Protein AF-A0A3S1F6P6-F1 (afdb_monomer_lite)

Structure (mmCIF, N/CA/C/O backbone):
data_AF-A0A3S1F6P6-F1
#
_entry.id   AF-A0A3S1F6P6-F1
#
loop_
_atom_site.group_PDB
_atom_site.id
_atom_site.type_symbol
_atom_site.label_atom_id
_atom_site.label_alt_id
_atom_site.label_comp_id
_atom_site.label_asym_id
_atom_site.label_entity_id
_atom_site.label_seq_id
_atom_site.pdbx_PDB_ins_code
_atom_site.Cartn_x
_atom_site.Cartn_y
_atom_site.Cartn_z
_atom_site.occupancy
_atom_site.B_iso_or_equiv
_atom_site.auth_seq_id
_atom_site.auth_comp_id
_atom_site.auth_asym_id
_atom_site.auth_atom_id
_atom_site.pdbx_PDB_model_num
ATOM 1 N N . MET A 1 1 ? -16.290 -22.700 -8.571 1.00 63.09 1 MET A N 1
ATOM 2 C CA . MET A 1 1 ? -15.246 -22.260 -9.526 1.00 63.09 1 MET A CA 1
ATOM 3 C C . MET A 1 1 ? -14.494 -23.485 -10.019 1.00 63.09 1 MET A C 1
ATOM 5 O O . MET A 1 1 ? -14.121 -24.302 -9.186 1.00 63.09 1 MET A O 1
ATOM 9 N N . SER A 1 2 ? -14.316 -23.671 -11.329 1.00 88.12 2 SER A N 1
ATOM 10 C CA . SER A 1 2 ? -13.495 -24.779 -11.836 1.00 88.12 2 SER A CA 1
ATOM 11 C C . SER A 1 2 ? -12.041 -24.575 -11.389 1.00 88.12 2 SER A C 1
ATOM 13 O O . SER A 1 2 ? -11.556 -23.444 -11.369 1.00 88.12 2 SER A O 1
ATOM 15 N N . ARG A 1 3 ? -11.333 -25.652 -11.013 1.00 86.56 3 ARG A N 1
ATOM 16 C CA . ARG A 1 3 ? -9.916 -25.572 -10.591 1.00 86.56 3 ARG A CA 1
ATOM 17 C C . ARG A 1 3 ? -9.056 -24.851 -11.635 1.00 86.56 3 ARG A C 1
ATOM 19 O O . ARG A 1 3 ? -8.185 -24.072 -11.280 1.00 86.56 3 ARG A O 1
ATOM 26 N N . ALA A 1 4 ? -9.359 -25.047 -12.919 1.00 88.25 4 ALA A N 1
ATOM 27 C CA . ALA A 1 4 ? -8.704 -24.353 -14.025 1.00 88.25 4 ALA A CA 1
ATOM 28 C C . ALA A 1 4 ? -8.835 -22.820 -13.938 1.00 88.25 4 ALA A C 1
ATOM 30 O O . ALA A 1 4 ? -7.847 -22.117 -14.112 1.00 88.25 4 ALA A O 1
ATOM 31 N N . LEU A 1 5 ? -10.020 -22.296 -13.604 1.00 90.56 5 LEU A N 1
ATOM 32 C CA . LEU A 1 5 ? -10.237 -20.852 -13.476 1.00 90.56 5 LEU A CA 1
ATOM 33 C C . LEU A 1 5 ? -9.450 -20.248 -12.302 1.00 90.56 5 LEU A C 1
ATOM 35 O O . LEU A 1 5 ? -8.961 -19.128 -12.407 1.00 90.56 5 LEU A O 1
ATOM 39 N N . GLN A 1 6 ? -9.288 -20.996 -11.206 1.00 90.25 6 GLN A N 1
ATOM 40 C CA . GLN A 1 6 ? -8.469 -20.562 -10.068 1.00 90.25 6 GLN A CA 1
ATOM 41 C C . GLN A 1 6 ? -6.996 -20.434 -10.463 1.00 90.25 6 GLN A C 1
ATOM 43 O O . GLN A 1 6 ? -6.376 -19.414 -10.177 1.00 90.25 6 GLN A O 1
ATOM 48 N N . TRP A 1 7 ? -6.452 -21.427 -11.170 1.00 93.12 7 TRP A N 1
ATOM 49 C CA . TRP A 1 7 ? -5.071 -21.379 -11.655 1.00 93.12 7 TRP A CA 1
ATOM 50 C C . TRP A 1 7 ? -4.838 -20.238 -12.642 1.00 93.12 7 TRP A C 1
ATOM 52 O O . TRP A 1 7 ? -3.839 -19.535 -12.523 1.00 93.12 7 TRP A O 1
ATOM 62 N N . ILE A 1 8 ? -5.779 -20.000 -13.561 1.00 92.62 8 ILE A N 1
ATOM 63 C CA . ILE A 1 8 ? -5.708 -18.864 -14.489 1.00 92.62 8 ILE A CA 1
ATOM 64 C C . ILE A 1 8 ? -5.668 -17.544 -13.712 1.00 92.62 8 ILE A C 1
ATOM 66 O O . ILE A 1 8 ? -4.802 -16.713 -13.972 1.00 92.62 8 ILE A O 1
ATOM 70 N N . ALA A 1 9 ? -6.552 -17.364 -12.727 1.00 90.62 9 ALA A N 1
ATOM 71 C CA . ALA A 1 9 ? -6.571 -16.155 -11.907 1.00 90.62 9 ALA A CA 1
ATOM 72 C C . ALA A 1 9 ? -5.247 -15.948 -11.153 1.00 90.62 9 ALA A C 1
ATOM 74 O O . ALA A 1 9 ? -4.711 -14.842 -11.159 1.00 90.62 9 ALA A O 1
ATOM 75 N N . ILE A 1 10 ? -4.687 -17.008 -10.560 1.00 91.56 10 ILE A N 1
ATOM 76 C CA . ILE A 1 10 ? -3.396 -16.951 -9.856 1.00 91.56 10 ILE A CA 1
ATOM 77 C C . ILE A 1 10 ? -2.276 -16.520 -10.807 1.00 91.56 10 ILE A C 1
ATOM 79 O O . ILE A 1 10 ? -1.500 -15.629 -10.468 1.00 91.56 10 ILE A O 1
ATOM 83 N N . VAL A 1 11 ? -2.206 -17.113 -12.001 1.00 93.50 11 VAL A N 1
ATOM 84 C CA . VAL A 1 11 ? -1.178 -16.780 -13.000 1.00 93.50 11 VAL A CA 1
ATOM 85 C C . VAL A 1 11 ? -1.300 -15.326 -13.454 1.00 93.50 11 VAL A C 1
ATOM 87 O O . VAL A 1 11 ? -0.291 -14.630 -13.531 1.00 93.50 11 VAL A O 1
ATOM 90 N N . VAL A 1 12 ? -2.519 -14.841 -13.702 1.00 90.75 12 VAL A N 1
ATOM 91 C CA . VAL A 1 12 ? -2.756 -13.446 -14.104 1.00 90.75 12 VAL A CA 1
ATOM 92 C C . VAL A 1 12 ? -2.342 -12.474 -12.998 1.00 90.75 12 VAL A C 1
ATOM 94 O O . VAL A 1 12 ? -1.645 -11.500 -13.274 1.00 90.75 12 VAL A O 1
ATOM 97 N N . VAL A 1 13 ? -2.711 -12.746 -11.743 1.00 88.25 13 VAL A N 1
ATOM 98 C CA . VAL A 1 13 ? -2.319 -11.905 -10.599 1.00 88.25 13 VAL A CA 1
ATOM 99 C C . VAL A 1 13 ? -0.802 -11.897 -10.421 1.00 88.25 13 VAL A C 1
ATOM 101 O O . VAL A 1 13 ? -0.219 -10.830 -10.242 1.00 88.25 13 VAL A O 1
ATOM 104 N N . ALA A 1 14 ? -0.152 -13.058 -10.521 1.00 88.19 14 ALA A N 1
ATOM 105 C CA . ALA A 1 14 ? 1.301 -13.154 -10.429 1.00 88.19 14 ALA A CA 1
ATOM 106 C C . ALA A 1 14 ? 1.997 -12.379 -11.560 1.00 88.19 14 ALA A C 1
ATOM 108 O O . ALA A 1 14 ? 2.951 -11.648 -11.303 1.00 88.19 14 ALA A O 1
ATOM 109 N N . ALA A 1 15 ? 1.496 -12.476 -12.794 1.00 86.50 15 ALA A N 1
ATOM 110 C CA . ALA A 1 15 ? 2.031 -11.725 -13.927 1.00 86.50 15 ALA A CA 1
ATOM 111 C C . ALA A 1 15 ? 1.905 -10.205 -13.721 1.00 86.50 15 ALA A C 1
ATOM 113 O O . ALA A 1 15 ? 2.868 -9.475 -13.947 1.00 86.50 15 ALA A O 1
ATOM 114 N N . LEU A 1 16 ? 0.754 -9.731 -13.232 1.00 84.06 16 LEU A N 1
ATOM 115 C CA . LEU A 1 16 ? 0.531 -8.313 -12.924 1.00 84.06 16 LEU A CA 1
ATOM 116 C C . LEU A 1 16 ? 1.411 -7.818 -11.766 1.00 84.06 16 LEU A C 1
ATOM 118 O 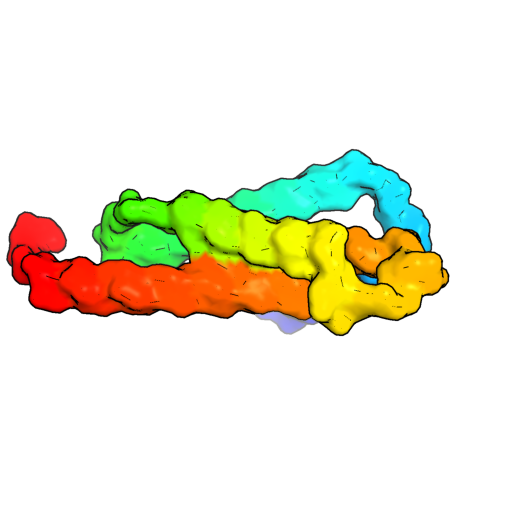O . LEU A 1 16 ? 1.903 -6.696 -11.821 1.00 84.06 16 LEU A O 1
ATOM 122 N N . ALA A 1 17 ? 1.646 -8.650 -10.748 1.00 82.56 17 ALA A N 1
ATOM 123 C CA . ALA A 1 17 ? 2.509 -8.314 -9.615 1.00 82.56 17 ALA A CA 1
ATOM 124 C C . ALA A 1 17 ? 3.998 -8.245 -9.992 1.00 82.56 17 ALA A C 1
ATOM 126 O O . ALA A 1 17 ? 4.754 -7.504 -9.366 1.00 82.56 17 ALA A O 1
ATOM 127 N N . LEU A 1 18 ? 4.421 -9.008 -11.004 1.00 83.12 18 LEU A N 1
ATOM 128 C CA . LEU A 1 18 ? 5.797 -9.006 -11.507 1.00 83.12 18 LEU A CA 1
ATOM 129 C C . LEU A 1 18 ? 6.050 -7.929 -12.570 1.00 83.12 18 LEU A C 1
ATOM 131 O O . LEU A 1 18 ? 7.201 -7.555 -12.789 1.00 83.12 18 LEU A O 1
ATOM 135 N N . LEU A 1 19 ? 4.990 -7.404 -13.192 1.00 79.38 19 LEU A N 1
ATOM 136 C CA . LEU A 1 19 ? 5.051 -6.362 -14.220 1.00 79.38 19 LEU A CA 1
ATOM 137 C C . LEU A 1 19 ? 5.926 -5.143 -13.841 1.00 79.38 19 LEU A C 1
ATOM 139 O O . LEU A 1 19 ? 6.698 -4.709 -14.694 1.00 79.38 19 LEU A O 1
ATOM 143 N N . PRO A 1 20 ? 5.896 -4.619 -12.595 1.00 75.44 20 PRO A N 1
ATOM 144 C CA . PRO A 1 20 ? 6.723 -3.480 -12.189 1.00 75.44 20 PRO A CA 1
ATOM 145 C C . PRO A 1 20 ? 8.235 -3.742 -12.198 1.00 75.44 20 PRO A C 1
ATOM 147 O O . PRO A 1 20 ? 9.007 -2.789 -12.198 1.00 75.44 20 PRO A O 1
ATOM 150 N N . PHE A 1 21 ? 8.667 -5.007 -12.195 1.00 75.56 21 PHE A N 1
ATOM 151 C CA . PHE A 1 21 ? 10.085 -5.381 -12.156 1.00 75.56 21 PHE A CA 1
ATOM 152 C C . PHE A 1 21 ? 10.698 -5.593 -13.546 1.00 75.56 21 PHE A C 1
ATOM 154 O O . PHE A 1 21 ? 11.903 -5.825 -13.652 1.00 75.56 21 PHE A O 1
ATOM 161 N N . LEU A 1 22 ? 9.898 -5.550 -14.619 1.00 74.62 22 LEU A N 1
ATOM 162 C CA . LEU A 1 22 ? 10.401 -5.742 -15.977 1.00 74.62 22 LEU A CA 1
ATOM 163 C C . LEU A 1 22 ? 11.058 -4.454 -16.513 1.00 74.62 22 LEU A C 1
ATOM 165 O O . LEU A 1 22 ? 10.380 -3.433 -16.660 1.00 74.62 22 LEU A O 1
ATOM 169 N N . PRO A 1 23 ? 12.359 -4.486 -16.866 1.00 66.44 23 PRO A N 1
ATOM 170 C CA . PRO A 1 23 ? 13.046 -3.324 -17.417 1.00 66.44 23 PRO A CA 1
ATOM 171 C C . PRO A 1 23 ? 12.447 -2.956 -18.780 1.00 66.44 23 PRO A C 1
ATOM 173 O O . PRO A 1 23 ? 12.320 -3.803 -19.661 1.00 66.44 23 PRO A O 1
ATOM 176 N N . GLY A 1 24 ? 12.070 -1.689 -18.963 1.00 65.81 24 GLY A N 1
ATOM 177 C CA . GLY A 1 24 ? 11.454 -1.219 -20.210 1.00 65.81 24 GLY A CA 1
ATOM 178 C C . GLY A 1 24 ? 9.953 -1.508 -20.345 1.00 65.81 24 GLY A C 1
ATOM 179 O O . GLY A 1 24 ? 9.374 -1.148 -21.364 1.00 65.81 24 GLY A O 1
ATOM 180 N N . ALA A 1 25 ? 9.287 -2.051 -19.316 1.00 60.47 25 ALA A N 1
ATOM 181 C CA . ALA A 1 25 ? 7.816 -2.100 -19.242 1.00 60.47 25 ALA A CA 1
ATOM 182 C C . ALA A 1 25 ? 7.160 -0.703 -19.111 1.00 60.47 25 ALA A C 1
ATOM 184 O O . ALA A 1 25 ? 5.941 -0.575 -19.003 1.00 60.47 25 ALA A O 1
ATOM 185 N N . VAL A 1 26 ? 7.983 0.349 -19.090 1.00 55.56 26 VAL A N 1
ATOM 186 C CA . VAL A 1 26 ? 7.626 1.731 -18.794 1.00 55.56 26 VAL A CA 1
ATOM 187 C C . VAL A 1 26 ? 7.195 2.443 -20.073 1.00 55.56 26 VAL A C 1
ATOM 189 O O . VAL A 1 26 ? 7.946 3.216 -20.661 1.00 55.56 26 VAL A O 1
ATOM 192 N N . ASP A 1 27 ? 5.950 2.218 -20.474 1.00 63.69 27 ASP A N 1
ATOM 193 C CA . ASP A 1 27 ? 5.167 3.309 -21.045 1.00 63.69 27 ASP A CA 1
ATOM 194 C C . ASP A 1 27 ? 4.410 3.943 -19.869 1.00 63.69 27 ASP A C 1
ATOM 196 O O . ASP A 1 27 ? 3.532 3.313 -19.267 1.00 63.69 27 ASP A O 1
ATOM 200 N N . ALA A 1 28 ? 4.837 5.141 -19.448 1.00 65.50 28 ALA A N 1
ATOM 201 C CA . ALA A 1 28 ? 4.470 5.741 -18.157 1.00 65.50 28 ALA A CA 1
ATOM 202 C C . ALA A 1 28 ? 2.949 5.804 -17.929 1.00 65.50 28 ALA A C 1
ATOM 204 O O . ALA A 1 28 ? 2.477 5.723 -16.795 1.00 65.50 28 ALA A O 1
ATOM 205 N N . TYR A 1 29 ? 2.174 5.889 -19.012 1.00 78.88 29 TYR A N 1
ATOM 206 C CA . TYR A 1 29 ? 0.723 5.980 -18.961 1.00 78.88 29 TYR A CA 1
ATOM 207 C C . TYR A 1 29 ? 0.049 4.734 -18.369 1.00 78.88 29 TYR A C 1
ATOM 209 O O . TYR A 1 29 ? -0.667 4.842 -17.373 1.00 78.88 29 TYR A O 1
ATOM 217 N N . TYR A 1 30 ? 0.267 3.551 -18.956 1.00 79.12 30 TYR A N 1
ATOM 218 C CA . TYR A 1 30 ? -0.442 2.336 -18.534 1.00 79.12 30 TYR A CA 1
ATOM 219 C C . TYR A 1 30 ? -0.023 1.891 -17.140 1.00 79.12 30 TYR A C 1
ATOM 221 O O . TYR A 1 30 ? -0.860 1.423 -16.369 1.00 79.12 30 TYR A O 1
ATOM 229 N N . PHE A 1 31 ? 1.252 2.086 -16.799 1.00 77.31 31 PHE A N 1
ATOM 230 C CA . PHE A 1 31 ? 1.740 1.810 -15.458 1.00 77.31 31 PHE A CA 1
ATOM 231 C C . PHE A 1 31 ? 1.033 2.697 -14.426 1.00 77.31 31 PHE A C 1
ATOM 233 O O . PHE A 1 31 ? 0.438 2.179 -13.481 1.00 77.31 31 PHE A O 1
ATOM 240 N N . SER A 1 32 ? 1.053 4.025 -14.606 1.00 78.75 32 SER A N 1
ATOM 241 C CA . SER A 1 32 ? 0.394 4.943 -13.670 1.00 78.75 32 SER A CA 1
ATOM 242 C C . SER A 1 32 ? -1.111 4.693 -13.605 1.00 78.75 32 SER A C 1
ATOM 244 O O . SER A 1 32 ? -1.688 4.708 -12.519 1.00 78.75 32 SER A O 1
ATOM 246 N N . PHE A 1 33 ? -1.741 4.393 -14.742 1.00 86.12 33 PHE A N 1
ATOM 247 C CA . PHE A 1 33 ? -3.149 4.023 -14.795 1.00 86.12 33 PHE A CA 1
ATOM 248 C C . PHE A 1 33 ? -3.443 2.779 -13.945 1.00 86.12 33 PHE A C 1
ATOM 250 O O . PHE A 1 33 ? -4.289 2.838 -13.053 1.00 86.12 33 PHE A O 1
ATOM 257 N N . LEU A 1 34 ? -2.720 1.676 -14.165 1.00 85.00 34 LEU A N 1
ATOM 258 C CA . LEU A 1 34 ? -2.896 0.444 -13.393 1.00 85.00 34 LEU A CA 1
ATOM 259 C C . LEU A 1 34 ? -2.570 0.646 -11.911 1.00 85.00 34 LEU A C 1
ATOM 261 O O . LEU A 1 34 ? -3.300 0.142 -11.060 1.00 85.00 34 LEU A O 1
ATOM 265 N N . PHE A 1 35 ? -1.535 1.423 -11.590 1.00 83.88 35 PHE A N 1
ATOM 266 C CA . PHE A 1 35 ? -1.198 1.780 -10.215 1.00 83.88 35 PHE A CA 1
ATOM 267 C C . PHE A 1 35 ? -2.378 2.455 -9.509 1.00 83.88 35 PHE A C 1
ATOM 269 O O . PHE A 1 35 ? -2.777 2.009 -8.433 1.00 83.88 35 PHE A O 1
ATOM 276 N N . PHE A 1 36 ? -2.998 3.466 -10.128 1.00 87.81 36 PHE A N 1
ATOM 277 C CA . PHE A 1 36 ? -4.180 4.113 -9.556 1.00 87.81 36 PHE A CA 1
ATOM 278 C C . PHE A 1 36 ? -5.380 3.169 -9.473 1.00 87.81 36 PHE A C 1
ATOM 280 O O . PHE A 1 36 ? -6.077 3.178 -8.461 1.00 87.81 36 PHE A O 1
ATOM 287 N N . VAL A 1 37 ? -5.606 2.322 -10.482 1.00 91.50 37 VAL A N 1
ATOM 288 C CA . VAL A 1 37 ? -6.678 1.313 -10.448 1.00 91.50 37 VAL A CA 1
ATOM 289 C C . VAL A 1 37 ? -6.514 0.386 -9.242 1.00 91.50 37 VAL A C 1
ATOM 291 O O . VAL A 1 37 ? -7.462 0.210 -8.476 1.00 91.50 37 VAL A O 1
ATOM 294 N N . PHE A 1 38 ? -5.321 -0.175 -9.028 1.00 89.19 38 PHE A N 1
ATOM 295 C CA . PHE A 1 38 ? -5.066 -1.064 -7.893 1.00 89.19 38 PHE A CA 1
ATOM 296 C C . PHE A 1 38 ? -5.104 -0.328 -6.555 1.00 89.19 38 PHE A C 1
ATOM 298 O O . PHE A 1 38 ? -5.653 -0.859 -5.591 1.00 89.19 38 PHE A O 1
ATOM 305 N N . LEU A 1 39 ? -4.597 0.902 -6.496 1.00 89.56 39 LEU A N 1
ATOM 306 C CA . LEU A 1 39 ? -4.675 1.754 -5.311 1.00 89.56 39 LEU A CA 1
ATOM 307 C C . LEU A 1 39 ? -6.134 1.994 -4.906 1.00 89.56 39 LEU A C 1
ATOM 309 O O . LEU A 1 39 ? -6.504 1.717 -3.765 1.00 89.56 39 LEU A O 1
ATOM 313 N N . TYR A 1 40 ? -6.991 2.422 -5.837 1.00 91.75 40 TYR A N 1
ATOM 314 C CA . TYR A 1 40 ? -8.415 2.617 -5.558 1.00 91.75 40 TYR A CA 1
ATOM 315 C C . TYR A 1 40 ? -9.136 1.305 -5.247 1.00 91.75 40 TYR A C 1
ATOM 317 O O . TYR A 1 40 ? -10.014 1.295 -4.385 1.00 91.75 40 TYR A O 1
ATOM 325 N N . ALA A 1 41 ? -8.756 0.191 -5.880 1.00 93.06 41 ALA A N 1
ATOM 326 C CA . ALA A 1 41 ? -9.298 -1.122 -5.544 1.00 93.06 41 ALA A CA 1
ATOM 327 C C . ALA A 1 41 ? -8.970 -1.510 -4.093 1.00 93.06 41 ALA A C 1
ATOM 329 O O . ALA A 1 41 ? -9.867 -1.920 -3.357 1.00 93.06 41 ALA A O 1
ATOM 330 N N . ILE A 1 42 ? -7.721 -1.319 -3.652 1.00 90.62 42 ILE A N 1
ATOM 331 C CA . ILE A 1 42 ? -7.300 -1.552 -2.262 1.00 90.62 42 ILE A CA 1
ATOM 332 C C . ILE A 1 42 ? -8.078 -0.638 -1.312 1.00 90.62 42 ILE A C 1
ATOM 334 O O . ILE A 1 42 ? -8.599 -1.115 -0.304 1.00 90.62 42 ILE A O 1
ATOM 338 N N . MET A 1 43 ? -8.222 0.650 -1.640 1.00 90.25 43 MET A N 1
ATOM 339 C CA . MET A 1 43 ? -8.994 1.581 -0.812 1.00 90.25 43 MET A CA 1
ATOM 340 C C . MET A 1 43 ? -10.467 1.167 -0.707 1.00 90.25 43 MET A C 1
ATOM 342 O O . MET A 1 43 ? -11.007 1.119 0.399 1.00 90.25 43 MET A O 1
ATOM 346 N N . ALA A 1 44 ? -11.095 0.783 -1.820 1.00 91.31 44 ALA A N 1
ATOM 347 C CA . ALA A 1 44 ? -12.468 0.284 -1.841 1.00 91.31 44 ALA A CA 1
ATOM 348 C C . ALA A 1 44 ? -12.631 -0.997 -1.007 1.00 91.31 44 ALA A C 1
ATOM 350 O O . ALA A 1 44 ? -13.591 -1.112 -0.246 1.00 91.31 44 ALA A O 1
ATOM 351 N N . GLN A 1 45 ? -11.684 -1.940 -1.090 1.00 91.44 45 GLN A N 1
ATOM 352 C CA . GLN A 1 45 ? -11.713 -3.144 -0.254 1.00 91.44 45 GLN A CA 1
ATOM 353 C C . GLN A 1 45 ? -11.506 -2.814 1.225 1.00 91.44 45 GLN A C 1
ATOM 355 O O . GLN A 1 45 ? -12.236 -3.334 2.064 1.00 91.44 45 GLN A O 1
ATOM 360 N N . SER A 1 46 ? -10.579 -1.910 1.556 1.00 89.31 46 SER A N 1
ATOM 361 C CA . SER A 1 46 ? -10.375 -1.472 2.941 1.00 89.31 46 SER A CA 1
ATOM 362 C C . SER A 1 46 ? -11.649 -0.855 3.531 1.00 89.31 46 SER A C 1
ATOM 364 O O . SER A 1 46 ? -12.013 -1.152 4.666 1.00 89.31 46 SER A O 1
ATOM 366 N N . TRP A 1 47 ? -12.386 -0.075 2.733 1.00 87.31 47 TRP A N 1
ATOM 367 C CA . TRP A 1 47 ? -13.670 0.493 3.131 1.00 87.31 47 TRP A CA 1
ATOM 368 C C . TRP A 1 47 ? -14.762 -0.567 3.289 1.00 87.31 47 TRP A C 1
ATOM 370 O O . TRP A 1 47 ? -15.509 -0.526 4.263 1.00 87.31 47 TRP A O 1
ATOM 380 N N . ASN A 1 48 ? -14.825 -1.554 2.393 1.00 89.62 48 ASN A N 1
ATOM 381 C CA . ASN A 1 48 ? -15.760 -2.673 2.520 1.00 89.62 48 ASN A CA 1
ATOM 382 C C . ASN A 1 48 ? -15.517 -3.467 3.819 1.00 89.62 48 ASN A C 1
ATOM 384 O O . ASN A 1 48 ? -16.458 -3.828 4.519 1.00 89.62 48 ASN A O 1
ATOM 388 N N . LEU A 1 49 ? -14.253 -3.675 4.197 1.00 87.44 49 LEU A N 1
ATOM 389 C CA . LEU A 1 49 ? -13.903 -4.331 5.458 1.00 87.44 49 LEU A CA 1
ATOM 390 C C . LEU A 1 49 ? -14.334 -3.511 6.683 1.00 87.44 49 LEU A C 1
ATOM 392 O O . LEU A 1 49 ? -14.949 -4.057 7.595 1.00 87.44 49 LEU A O 1
ATOM 396 N N . VAL A 1 50 ? -14.048 -2.208 6.699 1.00 86.06 50 VAL A N 1
ATOM 397 C CA . VAL A 1 50 ? -14.317 -1.348 7.865 1.00 86.06 50 VAL A CA 1
ATOM 398 C C . VAL A 1 50 ? -15.802 -1.003 8.001 1.00 86.06 50 VAL A C 1
ATOM 400 O O . VAL A 1 50 ? -16.390 -1.228 9.058 1.00 86.06 50 VAL A O 1
ATOM 403 N N . ALA A 1 51 ? -16.415 -0.471 6.944 1.00 84.56 51 ALA A N 1
ATOM 404 C CA . ALA A 1 51 ? -17.794 0.008 6.979 1.00 84.56 51 ALA A CA 1
ATOM 405 C C . ALA A 1 51 ? -18.811 -1.069 6.600 1.00 84.56 51 ALA A C 1
ATOM 407 O O . ALA A 1 51 ? -19.900 -1.097 7.163 1.00 84.56 51 ALA A O 1
ATOM 408 N N . GLY A 1 52 ? -18.467 -1.960 5.666 1.00 85.31 52 GLY A N 1
ATOM 409 C CA . GLY A 1 52 ? -19.354 -3.045 5.245 1.00 85.31 52 GLY A CA 1
ATOM 410 C C . GLY A 1 52 ? -19.463 -4.136 6.308 1.00 85.31 52 GLY A C 1
ATOM 411 O O . GLY A 1 52 ? -20.540 -4.369 6.846 1.00 85.31 52 GLY A O 1
ATOM 412 N N . TYR A 1 53 ? -18.344 -4.788 6.637 1.00 83.00 53 TYR A N 1
ATOM 413 C CA . TYR A 1 53 ? -18.328 -5.880 7.620 1.00 83.00 53 TYR A CA 1
ATOM 414 C C . TYR A 1 53 ? -18.251 -5.395 9.071 1.00 83.00 53 TYR A C 1
ATOM 416 O O . TYR A 1 53 ? -18.873 -5.993 9.945 1.00 83.00 53 TYR A O 1
ATOM 424 N N . GLY A 1 54 ? -17.485 -4.336 9.341 1.00 80.00 54 GLY A N 1
ATOM 425 C CA . GLY A 1 54 ? -17.314 -3.799 10.694 1.00 80.00 54 GLY A CA 1
ATOM 426 C C . GLY A 1 54 ? -18.403 -2.820 11.140 1.00 80.00 54 GLY A C 1
ATOM 427 O O . GLY A 1 54 ? -18.467 -2.502 12.326 1.00 80.00 54 GLY A O 1
ATOM 428 N N . GLY A 1 55 ? -19.234 -2.313 10.220 1.00 80.88 55 GLY A N 1
ATOM 429 C CA . GLY A 1 55 ? -20.259 -1.304 10.517 1.00 80.88 55 GLY A CA 1
ATOM 430 C C . GLY A 1 55 ? -19.708 0.027 11.051 1.00 80.88 55 GLY A C 1
ATOM 431 O O . GLY A 1 55 ? -20.468 0.838 11.569 1.00 80.88 55 GLY A O 1
ATOM 432 N N . GLN A 1 56 ? -18.393 0.258 10.964 1.00 81.75 56 GLN A N 1
ATOM 433 C CA . GLN A 1 56 ? -17.736 1.433 11.534 1.00 81.75 56 GLN A CA 1
ATOM 434 C C . GLN A 1 56 ? -17.733 2.603 10.542 1.00 81.75 56 GLN A C 1
ATOM 436 O O . GLN A 1 56 ? -17.494 2.434 9.344 1.00 81.75 56 GLN A O 1
ATOM 441 N N . ILE A 1 57 ? -17.917 3.820 11.051 1.00 74.50 57 ILE A N 1
ATOM 442 C CA . ILE A 1 57 ? -17.745 5.054 10.273 1.00 74.50 57 ILE A CA 1
ATOM 443 C C . ILE A 1 57 ? -16.235 5.319 10.105 1.00 74.50 57 ILE A C 1
ATOM 445 O O . ILE A 1 57 ? -15.477 5.186 11.065 1.00 74.50 57 ILE A O 1
ATOM 449 N N . SER A 1 58 ? -15.758 5.696 8.903 1.00 72.44 58 SER A N 1
ATOM 450 C CA . SER A 1 58 ? -14.336 6.069 8.733 1.00 72.44 58 SER A CA 1
ATOM 451 C C . SER A 1 58 ? -14.051 7.361 9.482 1.00 72.44 58 SER A C 1
ATOM 453 O O . SER A 1 58 ? -14.564 8.418 9.122 1.00 72.44 58 SER A O 1
ATOM 455 N N . LEU A 1 59 ? -13.169 7.282 10.475 1.00 69.31 59 LEU A N 1
ATOM 456 C CA . LEU A 1 59 ? -12.707 8.430 11.257 1.00 69.31 59 LEU A CA 1
ATOM 457 C C . LEU A 1 59 ? -11.382 9.023 10.745 1.00 69.31 59 LEU A C 1
ATOM 459 O O . LEU A 1 59 ? -10.809 9.888 11.400 1.00 69.31 59 LEU A O 1
ATOM 463 N N . GLY A 1 60 ? -10.870 8.575 9.592 1.00 77.50 60 GLY A N 1
ATOM 464 C CA . GLY A 1 60 ? -9.603 9.098 9.059 1.00 77.50 60 GLY A CA 1
ATOM 465 C C . GLY A 1 60 ? -8.734 8.116 8.278 1.00 77.50 60 GLY A C 1
ATOM 466 O O . GLY A 1 60 ? -7.520 8.299 8.233 1.00 77.50 60 GLY A O 1
ATOM 467 N N . SER A 1 61 ? -9.308 7.091 7.635 1.00 84.25 61 SER A N 1
ATOM 468 C CA . SER A 1 61 ? -8.543 6.113 6.831 1.00 84.25 61 SER A CA 1
ATOM 469 C C . SER A 1 61 ? -7.614 6.764 5.789 1.00 84.25 61 SER A C 1
ATOM 471 O O . SER A 1 61 ? -6.503 6.292 5.559 1.00 84.25 61 SER A O 1
ATOM 473 N N . HIS A 1 62 ? -8.028 7.899 5.220 1.00 86.88 62 HIS A N 1
ATOM 474 C CA . HIS A 1 62 ? -7.243 8.685 4.265 1.00 86.88 62 HIS A CA 1
ATOM 475 C C . HIS A 1 62 ? -5.964 9.286 4.869 1.00 86.88 62 HIS A C 1
ATOM 477 O O . HIS A 1 62 ? -4.953 9.378 4.176 1.00 86.88 62 HIS A O 1
ATOM 483 N N . ALA A 1 63 ? -5.974 9.661 6.154 1.00 89.25 63 ALA A N 1
ATOM 484 C CA . ALA A 1 63 ? -4.797 10.214 6.824 1.00 89.25 63 ALA A CA 1
ATOM 485 C C . ALA A 1 63 ? -3.706 9.147 7.001 1.00 89.25 63 ALA A C 1
ATOM 487 O O . ALA A 1 63 ? -2.535 9.408 6.732 1.00 89.25 63 ALA A O 1
ATOM 488 N N . PHE A 1 64 ? -4.093 7.922 7.374 1.00 90.69 64 PHE A N 1
ATOM 489 C CA . PHE A 1 64 ? -3.166 6.791 7.487 1.00 90.69 64 PHE A CA 1
ATOM 490 C C . PHE A 1 64 ? -2.605 6.368 6.128 1.00 90.69 64 PHE A C 1
ATOM 492 O O . PHE A 1 64 ? -1.409 6.103 6.013 1.00 90.69 64 PHE A O 1
ATOM 499 N N . PHE A 1 65 ? -3.444 6.373 5.087 1.00 90.81 65 PHE A N 1
ATOM 500 C CA . PHE A 1 65 ? -2.985 6.166 3.715 1.00 90.81 65 PHE A CA 1
ATOM 501 C C . PHE A 1 65 ? -1.930 7.211 3.307 1.00 90.81 65 PHE A C 1
ATOM 503 O O . PHE A 1 65 ? -0.846 6.848 2.851 1.00 90.81 65 PHE A O 1
ATOM 510 N N . GLY A 1 66 ? -2.207 8.498 3.543 1.00 91.69 66 GLY A N 1
ATOM 511 C CA . GLY A 1 66 ? -1.270 9.586 3.252 1.00 91.69 66 GLY A CA 1
ATOM 512 C C . GLY A 1 66 ? 0.048 9.470 4.021 1.00 91.69 66 GLY A C 1
ATOM 513 O O . GLY A 1 66 ? 1.112 9.675 3.441 1.00 91.69 66 GLY A O 1
ATOM 514 N N . LEU A 1 67 ? -0.003 9.079 5.296 1.00 94.88 67 LEU A N 1
ATOM 515 C CA . LEU A 1 67 ? 1.181 8.873 6.134 1.00 94.88 67 LEU A CA 1
ATOM 516 C C . LEU A 1 67 ? 2.085 7.752 5.595 1.00 94.88 67 LEU A C 1
ATOM 518 O O . LEU A 1 67 ? 3.302 7.929 5.520 1.00 94.88 67 LEU A O 1
ATOM 522 N N . GLY A 1 68 ? 1.513 6.627 5.161 1.00 93.19 68 GLY A N 1
ATOM 523 C CA . GLY A 1 68 ? 2.288 5.549 4.538 1.00 93.19 68 GLY A CA 1
ATOM 524 C C . GLY A 1 68 ? 2.872 5.948 3.179 1.00 93.19 68 GLY A C 1
ATOM 525 O O . GLY A 1 68 ? 4.035 5.648 2.893 1.00 93.19 68 GLY A O 1
ATOM 526 N N . ALA A 1 69 ? 2.107 6.688 2.369 1.00 91.00 69 ALA A N 1
ATOM 527 C CA . ALA A 1 69 ? 2.563 7.201 1.077 1.00 91.00 69 ALA A CA 1
ATOM 528 C C . ALA A 1 69 ? 3.731 8.192 1.228 1.00 91.00 69 ALA A C 1
ATOM 530 O O . ALA A 1 69 ? 4.748 8.044 0.553 1.00 91.00 69 ALA A O 1
ATOM 531 N N . TYR A 1 70 ? 3.633 9.148 2.157 1.00 91.75 70 TYR A N 1
ATOM 532 C CA . TYR A 1 70 ? 4.723 10.084 2.457 1.00 91.75 70 TYR A CA 1
ATOM 533 C C . TYR A 1 70 ? 5.954 9.379 3.019 1.00 91.75 70 TYR A C 1
ATOM 535 O O . TYR A 1 70 ? 7.070 9.703 2.625 1.00 91.75 70 TYR A O 1
ATOM 543 N N . THR A 1 71 ? 5.761 8.399 3.905 1.00 92.81 71 THR A N 1
ATOM 544 C CA . THR A 1 71 ? 6.865 7.586 4.432 1.00 92.81 71 THR A CA 1
ATOM 545 C C . THR A 1 71 ? 7.613 6.895 3.294 1.00 92.81 71 THR A C 1
ATOM 547 O O . THR A 1 71 ? 8.832 7.001 3.208 1.00 92.81 71 THR A O 1
ATOM 550 N N . THR A 1 72 ? 6.876 6.252 2.384 1.00 89.50 72 THR A N 1
ATOM 551 C CA . THR A 1 72 ? 7.436 5.614 1.184 1.00 89.50 72 THR A CA 1
ATOM 552 C C . THR A 1 72 ? 8.196 6.633 0.337 1.00 89.50 72 THR A C 1
ATOM 554 O O . THR A 1 72 ? 9.347 6.394 -0.008 1.00 89.50 72 THR A O 1
ATOM 557 N N . ALA A 1 73 ? 7.594 7.796 0.065 1.00 86.81 73 ALA A N 1
ATOM 558 C CA . ALA A 1 73 ? 8.200 8.846 -0.748 1.00 86.81 73 ALA A CA 1
ATOM 559 C C . ALA A 1 73 ? 9.496 9.399 -0.138 1.00 86.81 73 ALA A C 1
ATOM 561 O O . ALA A 1 73 ? 10.473 9.543 -0.861 1.00 86.81 73 ALA A O 1
ATOM 562 N N . ILE A 1 74 ? 9.533 9.660 1.174 1.00 88.50 74 ILE A N 1
ATOM 563 C CA . ILE A 1 74 ? 10.725 10.165 1.877 1.00 88.50 74 ILE A CA 1
ATOM 564 C C . ILE A 1 74 ? 11.827 9.106 1.897 1.00 88.50 74 ILE A C 1
ATOM 566 O O . ILE A 1 74 ? 12.978 9.417 1.581 1.00 88.50 74 ILE A O 1
ATOM 570 N N . LEU A 1 75 ? 11.479 7.861 2.252 1.00 86.56 75 LEU A N 1
ATOM 571 C CA . LEU A 1 75 ? 12.423 6.743 2.241 1.00 86.56 75 LEU A CA 1
ATOM 572 C C . LEU A 1 75 ? 13.026 6.560 0.850 1.00 86.56 75 LEU A C 1
ATOM 574 O O . LEU A 1 75 ? 14.236 6.363 0.731 1.00 86.56 75 LEU A O 1
ATOM 578 N N . TRP A 1 76 ? 12.178 6.688 -0.172 1.00 80.44 76 TRP A N 1
ATOM 579 C CA . TRP A 1 76 ? 12.553 6.553 -1.565 1.00 80.44 76 TRP A CA 1
ATOM 580 C C . TRP A 1 76 ? 13.446 7.696 -2.063 1.00 80.44 76 TRP A C 1
ATOM 582 O O . TRP A 1 76 ? 14.570 7.465 -2.504 1.00 80.44 76 TRP A O 1
ATOM 592 N N . SER A 1 77 ? 13.004 8.944 -1.907 1.00 78.94 77 SER A N 1
ATOM 593 C CA . SER A 1 77 ? 13.726 10.124 -2.396 1.00 78.94 77 SER A CA 1
ATOM 594 C C . SER A 1 77 ? 15.042 10.379 -1.668 1.00 78.94 77 SER A C 1
ATOM 596 O O . SER A 1 77 ? 15.973 10.931 -2.246 1.00 78.94 77 SER A O 1
ATOM 598 N N . GLY A 1 78 ? 15.115 10.021 -0.384 1.00 75.94 78 GLY A N 1
ATOM 599 C CA . GLY A 1 78 ? 16.316 10.215 0.424 1.00 75.94 78 GLY A CA 1
ATOM 600 C C . GLY A 1 78 ? 17.343 9.094 0.295 1.00 75.94 78 GLY A C 1
ATOM 601 O O . GLY A 1 78 ? 18.390 9.182 0.930 1.00 75.94 78 GLY A O 1
ATOM 602 N N . ASN A 1 79 ? 17.063 8.049 -0.498 1.00 73.44 79 ASN A N 1
ATOM 603 C CA . ASN A 1 79 ? 17.955 6.902 -0.695 1.00 73.44 79 ASN A CA 1
ATOM 604 C C . ASN A 1 79 ? 18.418 6.245 0.625 1.00 73.44 79 ASN A C 1
ATOM 606 O O . ASN A 1 79 ? 19.507 5.677 0.709 1.00 73.44 79 ASN A O 1
ATOM 610 N N . TYR A 1 80 ? 17.586 6.303 1.671 1.00 75.44 80 TYR A N 1
ATOM 611 C CA . TYR A 1 80 ? 17.988 5.941 3.035 1.00 75.44 80 TYR A CA 1
ATOM 612 C C . TYR A 1 80 ? 18.240 4.439 3.240 1.00 75.44 80 TYR A C 1
ATOM 614 O O . TYR A 1 80 ? 18.943 4.068 4.176 1.00 75.44 80 TYR A O 1
ATOM 622 N N . LEU A 1 81 ? 17.665 3.573 2.399 1.00 73.31 81 LEU A N 1
ATOM 623 C CA . LEU A 1 81 ? 17.777 2.114 2.536 1.00 73.31 81 LEU A CA 1
ATOM 624 C C . LEU A 1 81 ? 18.756 1.477 1.541 1.00 73.31 81 LEU A C 1
ATOM 626 O O . LEU A 1 81 ? 19.515 0.589 1.916 1.00 73.31 81 LEU A O 1
ATOM 630 N N . TRP A 1 82 ? 18.739 1.899 0.276 1.00 70.69 82 TRP A N 1
ATOM 631 C CA . TRP A 1 82 ? 19.511 1.274 -0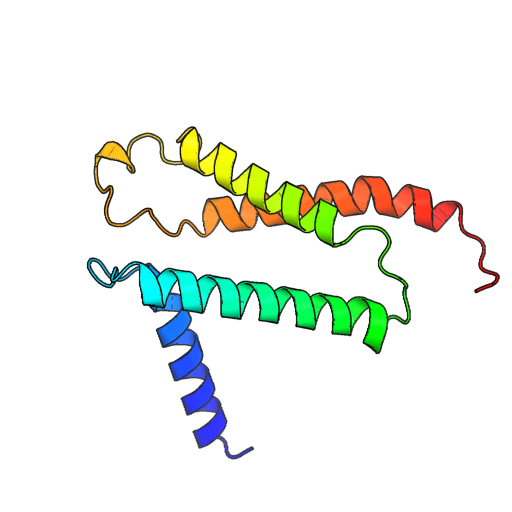.809 1.00 70.69 82 TRP A CA 1
ATOM 632 C C . TRP A 1 82 ? 20.527 2.234 -1.432 1.00 70.69 82 TRP A C 1
ATOM 634 O O . TRP A 1 82 ? 20.891 2.024 -2.583 1.00 70.69 82 TRP A O 1
ATOM 644 N N . GLY A 1 83 ? 20.992 3.266 -0.713 1.00 59.25 83 GLY A N 1
ATOM 645 C CA . GLY A 1 83 ? 21.761 4.425 -1.211 1.00 59.25 83 GLY A CA 1
ATOM 646 C C . GLY A 1 83 ? 23.052 4.208 -2.021 1.00 59.25 83 GLY A C 1
ATOM 647 O O . GLY A 1 83 ? 23.757 5.170 -2.284 1.00 59.25 83 GLY A O 1
ATOM 648 N N . SER A 1 84 ? 23.349 2.985 -2.462 1.00 54.38 84 SER A N 1
ATOM 649 C CA . SER A 1 84 ? 24.368 2.643 -3.465 1.00 54.38 84 SER A CA 1
ATOM 650 C C . SER A 1 84 ? 23.799 1.993 -4.747 1.00 54.38 8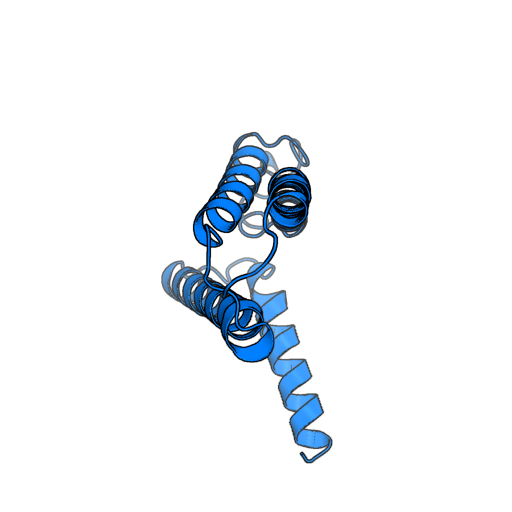4 SER A C 1
ATOM 652 O O . SER A 1 84 ? 24.490 1.922 -5.762 1.00 54.38 84 SER A O 1
ATOM 654 N N . LEU A 1 85 ? 22.561 1.491 -4.729 1.00 58.12 85 LEU A N 1
ATOM 655 C CA . LEU A 1 85 ? 21.930 0.744 -5.826 1.00 58.12 85 LEU A CA 1
ATOM 656 C C . LEU A 1 85 ? 21.097 1.637 -6.759 1.00 58.12 85 LEU A C 1
ATOM 658 O O . LEU A 1 85 ? 20.994 1.319 -7.943 1.00 58.12 85 LEU A O 1
ATOM 662 N N . TYR A 1 86 ? 20.567 2.763 -6.261 1.00 59.66 86 TYR A N 1
ATOM 663 C CA . TYR A 1 86 ? 19.762 3.707 -7.055 1.00 59.66 86 TYR A CA 1
ATOM 664 C C . TYR A 1 86 ? 20.583 4.373 -8.166 1.00 59.66 86 TYR A C 1
ATOM 666 O O . TYR A 1 86 ? 20.171 4.367 -9.323 1.00 59.66 86 TYR A O 1
ATOM 674 N N . ASP A 1 87 ? 21.789 4.846 -7.832 1.00 60.09 87 ASP A N 1
ATOM 675 C CA . ASP A 1 87 ? 22.730 5.426 -8.802 1.00 60.09 87 ASP A CA 1
ATOM 676 C C . ASP A 1 87 ? 23.221 4.397 -9.830 1.00 60.09 87 ASP A C 1
ATOM 678 O O . ASP A 1 87 ? 23.562 4.746 -10.958 1.00 60.09 87 ASP A O 1
ATOM 682 N N . SER A 1 88 ? 23.235 3.114 -9.456 1.00 59.78 88 SER A N 1
ATOM 683 C CA . SER A 1 88 ? 23.724 2.028 -10.311 1.00 59.78 88 SER A CA 1
ATOM 684 C C . SER A 1 88 ? 22.665 1.523 -11.303 1.00 59.78 88 SER A C 1
ATOM 686 O O . SER A 1 88 ? 23.021 1.083 -12.394 1.00 59.78 88 SER A O 1
ATOM 688 N N . HIS A 1 89 ? 21.371 1.555 -10.947 1.00 60.44 89 HIS A N 1
ATOM 689 C CA . HIS A 1 89 ? 20.278 1.005 -11.765 1.00 60.44 89 HIS A CA 1
ATOM 690 C C . HIS A 1 89 ? 18.983 1.847 -11.679 1.00 60.44 89 HIS A C 1
ATOM 692 O O . HIS A 1 89 ? 17.967 1.371 -11.157 1.00 60.44 89 HIS A O 1
ATOM 698 N N . PRO A 1 90 ? 18.959 3.066 -12.254 1.00 61.41 90 PRO A N 1
ATOM 699 C CA . PRO A 1 90 ? 17.808 3.977 -12.175 1.00 61.41 90 PRO A CA 1
ATOM 700 C C . PRO A 1 90 ? 16.521 3.406 -12.797 1.00 61.41 90 PRO A C 1
ATOM 702 O O . PRO A 1 90 ? 15.417 3.763 -12.397 1.00 61.41 90 PRO A O 1
ATOM 705 N N . ASN A 1 91 ? 16.647 2.474 -13.745 1.00 58.12 91 ASN A N 1
ATOM 706 C CA . ASN A 1 91 ? 15.518 1.916 -14.497 1.00 58.12 91 ASN A CA 1
ATOM 707 C C . ASN A 1 91 ? 14.770 0.795 -13.753 1.00 58.12 91 ASN A C 1
ATOM 709 O O . ASN A 1 91 ? 13.709 0.376 -14.207 1.00 58.12 91 ASN A O 1
ATOM 713 N N . ILE A 1 92 ? 15.336 0.270 -12.660 1.00 55.72 92 ILE A N 1
ATOM 714 C CA . ILE A 1 92 ? 14.799 -0.890 -11.925 1.00 55.72 92 ILE A CA 1
ATOM 715 C C . ILE A 1 92 ? 14.054 -0.441 -10.655 1.00 55.72 92 ILE A C 1
ATOM 717 O O . ILE A 1 92 ? 13.140 -1.119 -10.199 1.00 55.72 92 ILE A O 1
ATOM 721 N N . TYR A 1 93 ? 14.386 0.734 -10.112 1.00 60.16 93 TYR A N 1
ATOM 722 C CA . TYR A 1 93 ? 13.935 1.187 -8.790 1.00 60.16 93 TYR A CA 1
ATOM 723 C C . TYR A 1 93 ? 12.734 2.151 -8.801 1.00 60.16 93 TYR A C 1
ATOM 725 O O . TYR A 1 93 ? 12.572 2.944 -7.876 1.00 60.16 93 TYR A O 1
ATOM 733 N N . TYR A 1 94 ? 11.860 2.085 -9.812 1.00 64.19 94 TYR A N 1
ATOM 734 C CA . TYR A 1 94 ? 10.588 2.830 -9.796 1.00 64.19 94 TYR A CA 1
ATOM 735 C C . TYR A 1 94 ? 9.578 2.234 -8.791 1.00 64.19 94 TYR A C 1
ATOM 737 O O . TYR A 1 94 ? 8.798 2.957 -8.177 1.00 64.19 94 TYR A O 1
ATOM 745 N N . PHE A 1 95 ? 9.586 0.911 -8.610 1.00 74.06 95 PHE A N 1
ATOM 746 C CA . PHE A 1 95 ? 8.705 0.194 -7.689 1.00 74.06 95 PHE A CA 1
ATOM 747 C C . PHE A 1 95 ? 9.556 -0.520 -6.637 1.00 74.06 95 PHE A C 1
ATOM 749 O O . PHE A 1 95 ? 10.203 -1.519 -6.940 1.00 74.06 95 PHE A O 1
ATOM 756 N N . ASP A 1 96 ? 9.568 -0.002 -5.407 1.00 80.38 96 ASP A N 1
ATOM 757 C CA . ASP A 1 96 ? 10.322 -0.579 -4.290 1.00 80.38 96 ASP A CA 1
ATOM 758 C C . ASP A 1 96 ? 9.363 -1.152 -3.225 1.00 80.38 96 ASP A C 1
ATOM 760 O O . ASP A 1 96 ? 8.841 -0.406 -2.388 1.00 80.38 96 ASP A O 1
ATOM 764 N N . PRO A 1 97 ? 9.149 -2.482 -3.197 1.00 82.69 97 PRO A N 1
ATOM 765 C CA . PRO A 1 97 ? 8.265 -3.116 -2.222 1.00 82.69 97 PRO A CA 1
ATOM 766 C C . PRO A 1 97 ? 8.691 -2.907 -0.768 1.00 82.69 97 PRO A C 1
ATOM 768 O O . PRO A 1 97 ? 7.839 -2.904 0.118 1.00 82.69 97 PRO A O 1
ATOM 771 N N . VAL A 1 98 ? 9.989 -2.755 -0.494 1.00 86.00 98 VAL A N 1
ATOM 772 C CA . VAL A 1 98 ? 10.510 -2.640 0.873 1.00 86.00 98 VAL A CA 1
ATOM 773 C C . VAL A 1 98 ? 10.089 -1.303 1.469 1.00 86.00 98 VAL A C 1
ATOM 775 O O . VAL A 1 98 ? 9.555 -1.267 2.578 1.00 86.00 98 VAL A O 1
ATOM 778 N N . THR A 1 99 ? 10.244 -0.210 0.719 1.00 87.75 99 THR A N 1
ATOM 779 C CA . THR A 1 99 ? 9.765 1.114 1.161 1.00 87.75 99 THR A CA 1
ATOM 780 C C . THR A 1 99 ? 8.264 1.155 1.377 1.00 87.75 99 THR A C 1
ATOM 782 O O . THR A 1 99 ? 7.808 1.722 2.367 1.00 87.75 99 THR A O 1
ATOM 785 N N . MET A 1 100 ? 7.505 0.527 0.477 1.00 87.44 100 MET A N 1
ATOM 786 C CA . MET A 1 100 ? 6.047 0.489 0.534 1.00 87.44 100 MET A CA 1
ATOM 787 C C . MET A 1 100 ? 5.567 -0.295 1.757 1.00 87.44 100 MET A C 1
ATOM 789 O O . MET A 1 100 ? 4.651 0.144 2.456 1.00 87.44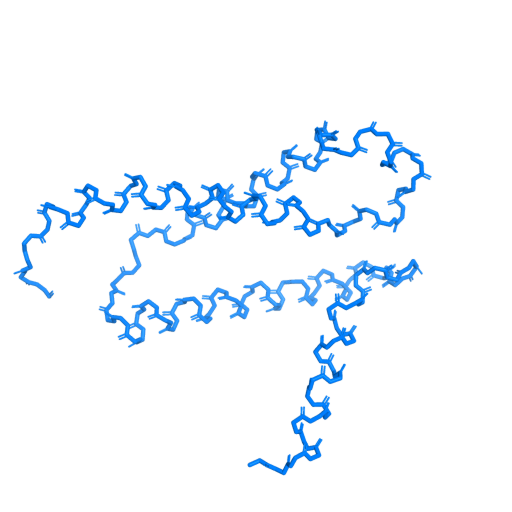 100 MET A O 1
ATOM 793 N N . LEU A 1 101 ? 6.213 -1.427 2.060 1.00 91.19 101 LEU A N 1
ATOM 794 C CA . LEU A 1 101 ? 5.940 -2.205 3.269 1.00 91.19 101 LEU A CA 1
ATOM 795 C C . LEU A 1 101 ? 6.272 -1.407 4.532 1.00 91.19 101 LEU A C 1
ATOM 797 O O . LEU A 1 101 ? 5.462 -1.381 5.458 1.00 91.19 101 LEU A O 1
ATOM 801 N N . LEU A 1 102 ? 7.412 -0.713 4.564 1.00 92.12 102 LEU A N 1
ATOM 802 C CA . LEU A 1 102 ? 7.772 0.156 5.687 1.00 92.12 102 LEU A CA 1
ATOM 803 C C . LEU A 1 102 ? 6.778 1.309 5.861 1.00 92.12 102 LEU A C 1
ATOM 805 O O . LEU A 1 102 ? 6.368 1.585 6.987 1.00 92.12 102 LEU A O 1
ATOM 809 N N . GLY A 1 103 ? 6.325 1.928 4.769 1.00 93.00 103 GLY A N 1
ATOM 810 C CA . GLY A 1 103 ? 5.256 2.925 4.801 1.00 93.00 103 GLY A CA 1
ATOM 811 C C . GLY A 1 103 ? 3.961 2.369 5.396 1.00 93.00 103 GLY A C 1
ATOM 812 O O . GLY A 1 103 ? 3.353 3.004 6.260 1.00 93.00 103 GLY A O 1
ATOM 813 N N . GLY A 1 104 ? 3.579 1.151 5.006 1.00 92.81 104 GLY A N 1
ATOM 814 C CA . GLY A 1 104 ? 2.439 0.436 5.583 1.00 92.81 104 GLY A CA 1
ATOM 815 C C . GLY A 1 104 ? 2.600 0.147 7.079 1.00 92.81 104 GLY A C 1
ATOM 816 O O . GLY A 1 104 ? 1.665 0.366 7.847 1.00 92.81 104 GLY A O 1
ATOM 817 N N . ILE A 1 105 ? 3.788 -0.278 7.515 1.00 95.31 105 ILE A N 1
ATOM 818 C CA . ILE A 1 105 ? 4.097 -0.520 8.933 1.00 95.31 105 ILE A CA 1
ATOM 819 C C . ILE A 1 105 ? 3.996 0.781 9.732 1.00 95.31 105 ILE A C 1
ATOM 821 O O . ILE A 1 105 ? 3.360 0.803 10.782 1.00 95.31 105 ILE A O 1
ATOM 825 N N . VAL A 1 106 ? 4.569 1.876 9.232 1.00 96.12 106 VAL A N 1
ATOM 826 C CA . VAL A 1 106 ? 4.507 3.187 9.895 1.00 96.12 106 VAL A CA 1
ATOM 827 C C . VAL A 1 106 ? 3.058 3.674 10.015 1.00 96.12 106 VAL A C 1
ATOM 829 O O . VAL A 1 106 ? 2.652 4.122 11.090 1.00 96.12 106 VAL A O 1
ATOM 832 N N . ALA A 1 107 ? 2.243 3.494 8.971 1.00 94.00 107 ALA A N 1
ATOM 833 C CA . ALA A 1 107 ? 0.810 3.781 9.021 1.00 94.00 107 ALA A CA 1
ATOM 834 C C . ALA A 1 107 ? 0.063 2.909 10.042 1.00 94.00 107 ALA A C 1
ATOM 836 O O . ALA A 1 107 ? -0.746 3.428 10.813 1.00 94.00 107 ALA A O 1
ATOM 837 N N . ALA A 1 108 ? 0.358 1.608 10.094 1.00 92.81 108 ALA A N 1
ATOM 838 C CA . ALA A 1 108 ? -0.249 0.683 11.047 1.00 92.81 108 ALA A CA 1
ATOM 839 C C . ALA A 1 108 ? 0.118 1.027 12.499 1.00 92.81 108 ALA A C 1
ATOM 841 O O . ALA A 1 108 ? -0.754 1.044 13.366 1.00 92.81 108 ALA A O 1
ATOM 842 N N . LEU A 1 109 ? 1.382 1.364 12.768 1.00 95.19 109 LEU A N 1
ATOM 843 C CA . LEU A 1 109 ? 1.831 1.791 14.094 1.00 95.19 109 LEU A CA 1
ATOM 844 C C . LEU A 1 109 ? 1.135 3.082 14.530 1.00 95.19 109 LEU A C 1
ATOM 846 O O . LEU A 1 109 ? 0.620 3.149 15.645 1.00 95.19 109 LEU A O 1
ATOM 850 N N . ALA A 1 110 ? 1.051 4.079 13.644 1.00 93.12 110 ALA A N 1
ATOM 851 C CA . ALA A 1 110 ? 0.317 5.311 13.921 1.00 93.12 110 ALA A CA 1
ATOM 852 C C . ALA A 1 110 ? -1.169 5.032 14.210 1.00 93.12 110 ALA A C 1
ATOM 854 O O . ALA A 1 110 ? -1.728 5.585 15.159 1.00 93.12 110 ALA A O 1
ATOM 855 N N . ALA A 1 111 ? -1.794 4.134 13.444 1.00 90.12 111 ALA A N 1
ATOM 856 C CA . ALA A 1 111 ? -3.177 3.721 13.665 1.00 90.12 111 ALA A CA 1
ATOM 857 C C . ALA A 1 111 ? -3.374 3.026 15.019 1.00 90.12 111 ALA A C 1
ATOM 859 O O . ALA A 1 111 ? -4.360 3.303 15.692 1.00 90.12 111 ALA A O 1
ATOM 860 N N . VAL A 1 112 ? -2.438 2.184 15.463 1.00 91.06 112 VAL A N 1
ATOM 861 C CA . VAL A 1 112 ? -2.494 1.541 16.788 1.00 91.06 112 VAL A CA 1
ATOM 862 C C . VAL A 1 112 ? -2.332 2.568 17.911 1.00 91.06 112 VAL A C 1
ATOM 864 O O . VAL A 1 112 ? -3.113 2.561 18.864 1.00 91.06 112 VAL A O 1
ATOM 867 N N . ILE A 1 113 ? -1.363 3.480 17.783 1.00 92.44 113 ILE A N 1
ATOM 868 C CA . ILE A 1 113 ? -1.085 4.528 18.778 1.00 92.44 113 ILE A CA 1
ATOM 869 C C . ILE A 1 113 ? -2.293 5.455 18.957 1.00 92.44 113 ILE A C 1
ATOM 871 O O . ILE A 1 113 ? -2.602 5.843 20.081 1.00 92.44 113 ILE A O 1
ATOM 875 N N . ILE A 1 114 ? -2.983 5.798 17.867 1.00 88.81 114 ILE A N 1
ATOM 876 C CA . ILE A 1 114 ? -4.157 6.682 17.895 1.00 88.81 114 ILE A CA 1
ATOM 877 C C . I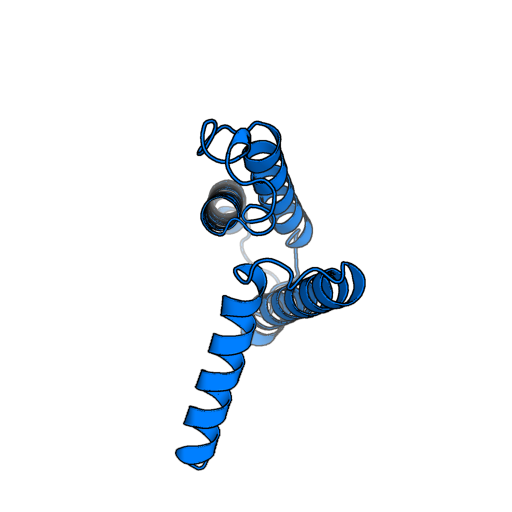LE A 1 114 ? -5.435 5.906 18.246 1.00 88.81 114 ILE A C 1
ATOM 879 O O . ILE A 1 114 ? -6.279 6.402 18.991 1.00 88.81 114 ILE A O 1
ATOM 883 N N . GLY A 1 115 ? -5.583 4.688 17.731 1.00 85.62 115 GLY A N 1
ATOM 884 C CA . GLY A 1 115 ? -6.790 3.877 17.861 1.00 85.62 115 GLY A CA 1
ATOM 885 C C . GLY A 1 115 ? -7.002 3.315 19.264 1.00 85.62 115 GLY A C 1
ATOM 886 O O . GLY A 1 115 ? -8.118 3.383 19.775 1.00 85.62 115 GLY A O 1
ATOM 887 N N . LEU A 1 116 ? -5.951 2.812 19.927 1.00 86.06 116 LEU A N 1
ATOM 888 C CA . LEU A 1 116 ? -6.078 2.217 21.267 1.00 86.06 116 LEU A CA 1
ATOM 889 C C . LEU A 1 116 ? -6.635 3.205 22.320 1.00 86.06 116 LEU A C 1
ATOM 891 O O . LEU A 1 116 ? -7.551 2.825 23.052 1.00 86.06 116 LEU A O 1
ATOM 895 N N . PRO A 1 117 ? -6.171 4.471 22.400 1.00 83.81 117 PRO A N 1
ATOM 896 C CA . PRO A 1 117 ? -6.740 5.459 23.318 1.00 83.81 117 PRO A CA 1
ATOM 897 C C . PRO A 1 117 ? -8.158 5.924 22.96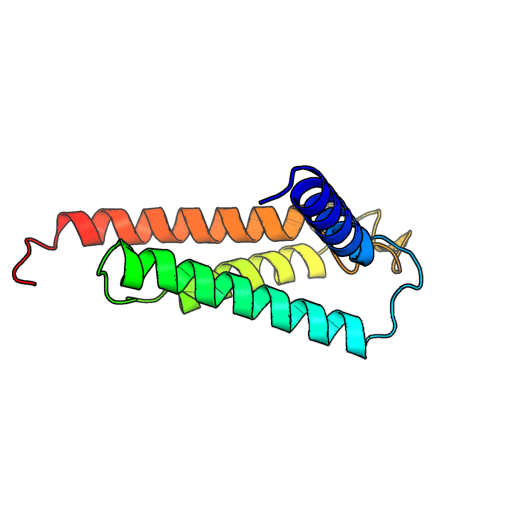3 1.00 83.81 117 PRO A C 1
ATOM 899 O O . PRO A 1 117 ? -8.875 6.385 23.848 1.00 83.81 117 PRO A O 1
ATOM 902 N N . LEU A 1 118 ? -8.553 5.870 21.687 1.00 80.06 118 LEU A N 1
ATOM 903 C CA . LEU A 1 118 ? -9.903 6.253 21.257 1.00 80.06 118 LEU A CA 1
ATOM 904 C C . LEU A 1 118 ? -10.914 5.159 21.605 1.00 80.06 118 LEU A C 1
ATOM 906 O O . LEU A 1 118 ? -11.965 5.453 22.169 1.00 80.06 118 LEU A O 1
ATOM 910 N N . LEU A 1 119 ? -10.561 3.897 21.353 1.00 73.75 119 LEU A N 1
ATOM 911 C CA . LEU A 1 119 ? -11.399 2.746 21.692 1.00 73.75 119 LEU A CA 1
ATOM 912 C C . LEU A 1 119 ? -11.615 2.603 23.205 1.00 73.75 119 LEU A C 1
ATOM 914 O O . LEU A 1 119 ? -12.685 2.181 23.623 1.00 73.75 119 LEU A O 1
ATOM 918 N N . SER A 1 120 ? -10.646 2.997 24.039 1.00 71.75 120 SER A N 1
ATOM 919 C CA . SER A 1 120 ? -10.797 2.946 25.502 1.00 71.75 120 SER A CA 1
ATOM 920 C C . SER A 1 120 ? -11.697 4.040 26.086 1.00 71.75 120 SER A C 1
ATOM 922 O O . SER A 1 120 ? -12.062 3.966 27.259 1.00 71.75 120 SER A O 1
ATOM 924 N N . LYS A 1 121 ? -12.048 5.063 25.297 1.00 65.19 121 LYS A N 1
ATOM 925 C CA . LYS A 1 121 ? -12.836 6.222 25.749 1.00 65.19 121 LYS A CA 1
ATOM 926 C C . LYS A 1 121 ? -14.253 6.269 25.185 1.00 65.19 121 LYS A C 1
ATOM 928 O O . LYS A 1 121 ? -15.066 7.041 25.688 1.00 65.19 121 LYS A O 1
ATOM 933 N N . LEU A 1 122 ? -14.560 5.467 24.170 1.00 63.75 122 LEU A N 1
ATOM 934 C CA . LEU A 1 122 ? -15.884 5.404 23.561 1.00 63.75 122 LEU A CA 1
ATOM 935 C C . LEU A 1 122 ? -16.679 4.246 24.186 1.00 63.75 122 LEU A C 1
ATOM 937 O O . LEU A 1 122 ? -16.553 3.101 23.767 1.00 63.75 122 LEU A O 1
ATOM 941 N N . HIS A 1 123 ? -17.496 4.544 25.201 1.00 58.31 123 HIS A N 1
ATOM 942 C CA . HIS A 1 123 ? -18.590 3.658 25.615 1.00 58.31 123 HIS A CA 1
ATOM 943 C C . HIS A 1 123 ? -19.780 3.929 24.685 1.00 58.31 123 HIS A C 1
ATOM 945 O O . HIS A 1 123 ? -20.196 5.077 24.542 1.00 58.31 123 HIS A O 1
ATOM 951 N N . GLY A 1 124 ? -20.226 2.896 23.969 1.00 57.06 124 GLY A N 1
ATOM 952 C CA . GLY A 1 124 ? -21.120 3.023 22.820 1.00 57.06 124 GLY A CA 1
ATOM 953 C C . GLY A 1 124 ? -22.541 3.463 23.167 1.00 57.06 124 GLY A C 1
ATOM 954 O O . GLY A 1 124 ? -23.149 2.894 24.062 1.00 57.06 124 GLY A O 1
ATOM 955 N N . ASP A 1 125 ? -23.042 4.415 22.378 1.00 54.94 125 ASP A N 1
ATOM 956 C CA . ASP A 1 125 ? -24.468 4.673 22.120 1.00 54.94 125 ASP A CA 1
ATOM 957 C C . ASP A 1 125 ? -24.710 4.821 20.596 1.00 54.94 125 ASP A C 1
ATOM 959 O O . ASP A 1 125 ? -25.575 5.577 20.150 1.00 54.94 125 ASP A O 1
ATOM 963 N N . TYR A 1 126 ? -23.927 4.110 19.772 1.00 52.44 126 TYR A N 1
ATOM 964 C CA . TYR A 1 126 ? -24.134 4.012 18.319 1.00 52.44 126 TYR A CA 1
ATOM 965 C C . TYR A 1 126 ? -23.793 2.609 17.822 1.00 52.44 126 TYR A C 1
ATOM 967 O O . TYR A 1 126 ? -22.639 2.178 18.057 1.00 52.44 126 TYR A O 1
#

Secondary structure (DSSP, 8-state):
--HHHHHHHHHHHHHHHHGGGSTT---HHHHHHHHHHHHHHHHHHHHIIIIIIS-PPPSSHHHHHHHHHHHHHHHHHTTTTTTTTTTT-TTTTTS-HHHHHHHHHHHHHHHHHHHHHHHTT-----

Radius of gyration: 18.49 Å; chains: 1; bounding box: 49×36×47 Å

pLDDT: mean 80.76, std 11.96, range [52.44, 96.12]

Sequence (126 aa):
MSRALQWIAIVVVAALALLPFLPGAVDAYYFSFLFFVFLYAIMAQSWNLVAGYGGQISLGSHAFFGLGAYTTAILWSGNYLWGSLYDSHPNIYYFDPVTMLLGGIVAALAAVIIGLPLLSKLHGDY

Foldseek 3Di:
DPPVVVVVVVVVVVCVVCCLQDQPSDPPVVVVVVVVVVVVVVVVVVCCVCCVVVVDDDPCPPVLVVQLVVQLVCCLVVVVPPVVVCVVCVRRPPDDVVSSVVSNVRSVVVCCVVVVVVVVPDPDPD